Protein AF-A0A5K1AER4-F1 (afdb_monomer)

InterPro domains:
  IPR000245 V-ATPase proteolipid subunit [PR00122] (3-27)
  IPR000245 V-ATPase proteolipid subunit [PR00122] (29-53)
  IPR000245 V-ATPase proteolipid subunit [PR00122] (80-94)
  IPR002379 V-ATPase proteolipid subunit C-like domain [PF00137] (1-49)
  IPR011555 V-ATPase proteolipid subunit C, eukaryotic [TIGR01100] (1-94)
  IPR035921 F/V-ATP synthase subunit C superfamily [G3DSA:1.20.120.610] (1-94)
  IPR035921 F/V-ATP synthase subunit C superfamily [SSF81333] (60-93)

Structure (mmCIF, N/CA/C/O backbone):
data_AF-A0A5K1AER4-F1
#
_entry.id   AF-A0A5K1AER4-F1
#
loop_
_atom_site.group_PDB
_atom_site.id
_atom_site.type_symbol
_atom_site.label_atom_id
_atom_site.label_alt_id
_atom_site.label_comp_id
_atom_site.label_asym_id
_atom_site.label_entity_id
_atom_site.label_seq_id
_atom_site.pdbx_PDB_ins_code
_atom_site.Cartn_x
_atom_site.Cartn_y
_atom_site.Cartn_z
_atom_site.occupancy
_atom_site.B_iso_or_equiv
_atom_site.auth_seq_id
_atom_site.auth_comp_id
_atom_site.auth_asym_id
_atom_site.auth_atom_id
_atom_site.pdbx_PDB_model_num
ATOM 1 N N . MET A 1 1 ? -1.634 7.216 -1.223 1.00 87.44 1 MET A N 1
ATOM 2 C CA . MET A 1 1 ? -3.013 7.577 -0.817 1.00 87.44 1 MET A CA 1
ATOM 3 C C . MET A 1 1 ? -3.848 6.372 -0.402 1.00 87.44 1 MET A C 1
ATOM 5 O O . MET A 1 1 ? -4.319 6.395 0.723 1.00 87.44 1 MET A O 1
ATOM 9 N N . GLY A 1 2 ? -3.986 5.321 -1.227 1.00 90.25 2 GLY A N 1
ATOM 10 C CA . GLY A 1 2 ? -4.774 4.124 -0.869 1.00 90.25 2 GLY A CA 1
ATOM 11 C C . GLY A 1 2 ? -4.424 3.523 0.497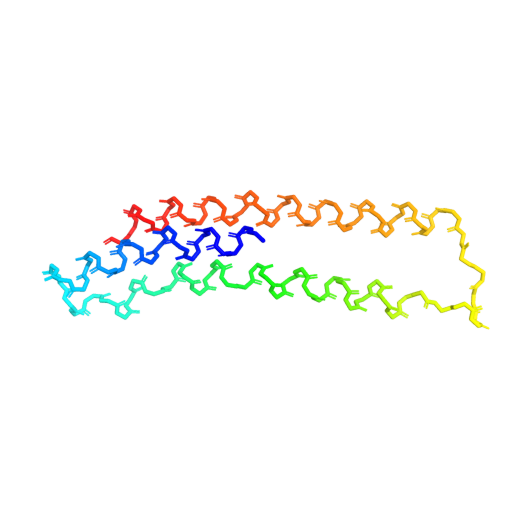 1.00 90.25 2 GLY A C 1
ATOM 12 O O . GLY A 1 2 ? -5.308 3.345 1.325 1.00 90.25 2 GLY A O 1
ATOM 13 N N . ALA A 1 3 ? -3.131 3.317 0.769 1.00 92.81 3 ALA A N 1
ATOM 14 C CA . ALA A 1 3 ? -2.649 2.828 2.065 1.00 92.81 3 ALA A CA 1
ATOM 15 C C . ALA A 1 3 ? -3.061 3.730 3.244 1.00 92.81 3 ALA A C 1
ATOM 17 O O . ALA A 1 3 ? -3.592 3.251 4.236 1.00 92.81 3 ALA A O 1
ATOM 18 N N . ALA A 1 4 ? -2.877 5.048 3.115 1.00 93.69 4 ALA A N 1
ATOM 19 C CA . ALA A 1 4 ? -3.225 6.002 4.168 1.00 93.69 4 ALA A CA 1
ATOM 20 C C . ALA A 1 4 ? -4.734 6.019 4.453 1.00 93.69 4 ALA A C 1
ATOM 22 O O . ALA A 1 4 ? -5.134 6.024 5.612 1.00 93.69 4 ALA A O 1
ATOM 23 N N . TYR A 1 5 ? -5.568 5.979 3.408 1.00 92.94 5 TYR A N 1
ATOM 24 C CA . TYR A 1 5 ? -7.021 5.920 3.567 1.00 92.94 5 TYR A CA 1
ATOM 25 C C . TYR A 1 5 ? -7.473 4.597 4.200 1.00 92.94 5 TYR A C 1
ATOM 27 O O . TYR A 1 5 ? -8.256 4.609 5.148 1.00 92.94 5 TYR A O 1
ATOM 35 N N . GLY A 1 6 ? -6.945 3.466 3.719 1.00 92.06 6 GLY A N 1
ATOM 36 C CA . GLY A 1 6 ? -7.258 2.141 4.255 1.00 92.06 6 GLY A CA 1
ATOM 37 C C . GLY A 1 6 ? -6.897 2.008 5.735 1.00 92.06 6 GLY A C 1
ATOM 38 O O . GLY A 1 6 ? -7.709 1.534 6.531 1.00 92.06 6 GLY A O 1
ATOM 39 N N . THR A 1 7 ? -5.722 2.515 6.116 1.00 93.06 7 THR A N 1
ATOM 40 C CA . THR A 1 7 ? -5.274 2.583 7.511 1.00 93.06 7 THR A CA 1
ATOM 41 C C . THR A 1 7 ? -6.135 3.526 8.345 1.00 93.06 7 THR A C 1
ATOM 43 O O . THR A 1 7 ? -6.522 3.158 9.449 1.00 93.06 7 THR A O 1
ATOM 46 N N . ALA A 1 8 ? -6.477 4.712 7.831 1.00 93.25 8 ALA A N 1
ATOM 47 C CA . ALA A 1 8 ? -7.302 5.671 8.561 1.00 93.25 8 ALA A CA 1
ATOM 48 C C . ALA A 1 8 ? -8.700 5.110 8.858 1.00 93.25 8 ALA A C 1
ATOM 50 O O . ALA A 1 8 ? -9.145 5.176 10.000 1.00 93.25 8 ALA A O 1
ATOM 51 N N . LYS A 1 9 ? -9.374 4.511 7.865 1.00 91.94 9 LYS A N 1
ATOM 52 C CA . LYS A 1 9 ? -10.713 3.930 8.057 1.00 91.94 9 LYS A CA 1
ATOM 53 C C . LYS A 1 9 ? -10.690 2.697 8.957 1.00 91.94 9 LYS A C 1
ATOM 55 O O . LYS A 1 9 ? -11.459 2.649 9.906 1.00 91.94 9 LYS A O 1
ATOM 60 N N . SER A 1 10 ? -9.756 1.769 8.743 1.00 89.50 10 SER A N 1
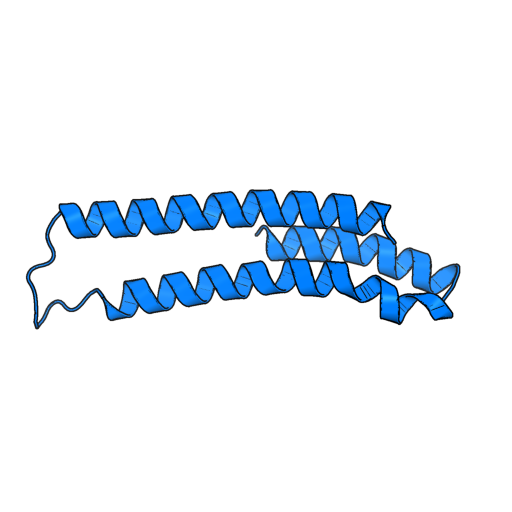ATOM 61 C CA . SER A 1 10 ? -9.617 0.591 9.617 1.00 89.50 10 SER A CA 1
ATOM 62 C C . SER A 1 10 ? -9.234 0.976 11.053 1.00 89.50 10 SER A C 1
ATOM 64 O O . SER A 1 10 ? -9.654 0.330 12.007 1.00 89.50 10 SER A O 1
ATOM 66 N N . GLY A 1 11 ? -8.455 2.049 11.227 1.00 91.12 11 GLY A N 1
ATOM 67 C CA . GLY A 1 11 ? -8.035 2.544 12.538 1.00 91.12 11 GLY A CA 1
ATOM 68 C C . GLY A 1 11 ? -9.186 3.072 13.399 1.00 91.12 11 GLY A C 1
ATOM 69 O O . GLY A 1 11 ? -9.125 2.942 14.620 1.00 91.12 11 GLY A O 1
ATOM 70 N N . VAL A 1 12 ? -10.249 3.609 12.786 1.00 91.56 12 VAL A N 1
ATOM 71 C CA . VAL A 1 12 ? -11.457 4.036 13.513 1.00 91.56 12 VAL A CA 1
ATOM 72 C C . VAL A 1 12 ? -12.168 2.829 14.132 1.00 91.56 12 VAL A C 1
ATOM 74 O O . VAL A 1 12 ? -12.462 2.855 15.329 1.00 91.56 12 VAL A O 1
ATOM 77 N N . GLY A 1 13 ? -12.362 1.749 13.366 1.00 87.88 13 GLY A N 1
ATOM 78 C CA . GLY A 1 13 ? -12.942 0.501 13.875 1.00 87.88 13 GLY A CA 1
ATOM 79 C C . GLY A 1 13 ? -12.102 -0.133 14.990 1.00 87.88 13 GLY A C 1
ATOM 80 O O . GLY A 1 13 ? -12.632 -0.499 16.038 1.00 87.88 13 GLY A O 1
ATOM 81 N N . VAL A 1 14 ? -10.769 -0.154 14.841 1.00 90.50 14 VAL A N 1
ATOM 82 C CA . VAL A 1 14 ? -9.854 -0.646 15.893 1.00 90.50 14 VAL A CA 1
ATOM 83 C C . VAL A 1 14 ? -9.963 0.186 17.176 1.00 90.50 14 VAL A C 1
ATOM 85 O O . VAL A 1 14 ? -9.999 -0.380 18.269 1.00 90.50 14 VAL A O 1
ATOM 88 N N . ALA A 1 15 ? -10.044 1.516 17.071 1.00 89.50 15 ALA A N 1
ATOM 89 C CA . ALA A 1 15 ? -10.191 2.391 18.233 1.00 89.50 15 ALA A CA 1
ATOM 90 C C . ALA A 1 15 ? -11.540 2.187 18.946 1.00 89.50 15 ALA A C 1
ATOM 92 O O . ALA A 1 15 ? -11.579 2.154 20.176 1.00 89.50 15 ALA A O 1
ATOM 93 N N . SER A 1 16 ? -12.628 1.989 18.193 1.00 88.38 16 SER A N 1
ATOM 94 C CA . SER A 1 16 ? -13.946 1.667 18.758 1.00 88.38 16 SER A CA 1
ATOM 95 C C . SER A 1 16 ? -13.937 0.312 19.480 1.00 88.38 16 SER A C 1
ATOM 97 O O . SER A 1 16 ? -14.393 0.200 20.623 1.00 88.38 16 SER A O 1
ATOM 99 N N . MET A 1 17 ? -13.312 -0.697 18.869 1.00 86.81 17 MET A N 1
ATOM 100 C CA . MET A 1 17 ? -13.130 -2.019 19.471 1.00 86.81 17 MET A CA 1
ATOM 101 C C . MET A 1 17 ? -12.256 -1.994 20.725 1.00 86.81 17 MET A C 1
ATOM 103 O O . MET A 1 17 ? -12.519 -2.748 21.660 1.00 86.81 17 MET A O 1
ATOM 107 N N . GLY A 1 18 ? -11.277 -1.090 20.795 1.00 89.31 18 GLY A N 1
ATOM 108 C CA . GLY A 1 18 ? -10.451 -0.889 21.985 1.00 89.31 18 GLY A CA 1
ATOM 109 C C . GLY A 1 18 ? -11.231 -0.459 23.227 1.00 89.31 18 GLY A C 1
ATOM 110 O O . GLY A 1 18 ? -10.815 -0.786 24.336 1.00 89.31 18 GLY A O 1
ATOM 111 N N . VAL A 1 19 ? -12.374 0.213 23.054 1.00 91.69 19 VAL A N 1
ATOM 112 C CA . VAL A 1 19 ? -13.253 0.606 24.167 1.00 91.69 19 VAL A CA 1
ATOM 113 C C . VAL A 1 19 ? -14.257 -0.500 24.500 1.00 91.69 19 VAL A C 1
ATOM 115 O O . VAL A 1 19 ? -14.510 -0.763 25.672 1.00 91.69 19 VAL A O 1
ATOM 118 N N . MET A 1 20 ? -14.820 -1.164 23.485 1.00 89.19 20 MET A N 1
ATOM 119 C CA . MET A 1 20 ? -15.885 -2.158 23.675 1.00 89.19 20 MET A CA 1
ATOM 120 C C . MET A 1 20 ? -15.354 -3.528 24.117 1.00 89.19 20 MET A C 1
ATOM 122 O O . MET A 1 20 ? -15.912 -4.142 25.024 1.00 89.19 20 MET A O 1
ATOM 126 N N . ARG A 1 21 ? -14.299 -4.031 23.462 1.00 88.56 21 ARG A N 1
ATOM 127 C CA . ARG A 1 21 ? -13.685 -5.345 23.721 1.00 88.56 21 ARG A CA 1
ATOM 128 C C . ARG A 1 21 ? -12.164 -5.303 23.490 1.00 88.56 21 ARG A C 1
ATOM 130 O O . ARG A 1 21 ? -11.688 -5.770 22.451 1.00 88.56 21 ARG A O 1
ATOM 137 N N . PRO A 1 22 ? -11.382 -4.808 24.471 1.00 87.19 22 PRO A N 1
ATOM 138 C CA . PRO A 1 22 ? -9.939 -4.587 24.324 1.00 87.19 22 PRO A CA 1
ATOM 139 C C . PRO A 1 22 ? -9.134 -5.866 24.041 1.00 87.19 22 PRO A C 1
ATOM 141 O O . PRO A 1 22 ? -8.083 -5.811 23.409 1.00 87.19 22 PRO A O 1
ATOM 144 N N . GLU A 1 23 ? -9.643 -7.031 24.442 1.00 90.31 23 GLU A N 1
ATOM 145 C CA . GLU A 1 23 ? -9.022 -8.342 24.202 1.00 90.31 23 GLU A CA 1
ATOM 146 C C . GLU A 1 23 ? -8.871 -8.674 22.706 1.00 90.31 23 GLU A C 1
ATOM 148 O O . GLU A 1 23 ? -7.970 -9.417 22.315 1.00 90.31 23 GLU A O 1
ATOM 153 N N . LEU A 1 24 ? -9.735 -8.113 21.848 1.00 86.88 24 LEU A N 1
ATOM 154 C CA . LEU A 1 24 ? -9.768 -8.411 20.413 1.00 86.88 24 LEU A CA 1
ATOM 155 C C . LEU A 1 24 ? -8.904 -7.457 19.567 1.00 86.88 24 LEU A C 1
ATOM 157 O O . LEU A 1 24 ? -8.647 -7.751 18.399 1.00 86.88 24 LEU A O 1
ATOM 161 N N . VAL A 1 25 ? -8.377 -6.375 20.155 1.00 87.75 25 VAL A N 1
ATOM 162 C CA . VAL A 1 25 ? -7.631 -5.311 19.449 1.00 87.75 25 VAL A CA 1
ATOM 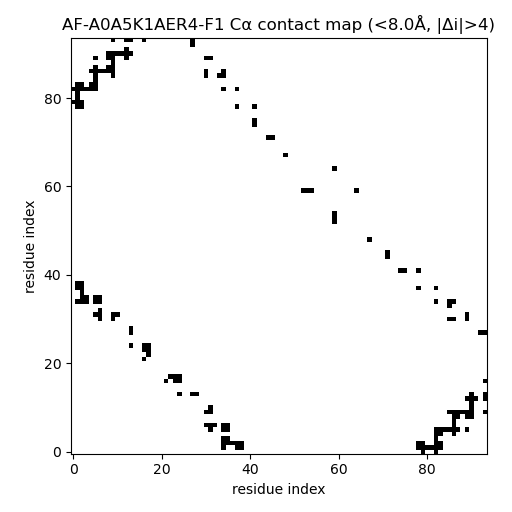163 C C . VAL A 1 25 ? -6.437 -5.848 18.660 1.00 87.75 25 VAL A C 1
ATOM 165 O O . VAL A 1 25 ? -6.223 -5.453 17.516 1.00 87.75 25 VAL A O 1
ATOM 168 N N . MET A 1 26 ? -5.675 -6.790 19.222 1.00 88.00 26 MET A N 1
ATOM 169 C CA . MET A 1 26 ? -4.501 -7.344 18.534 1.00 88.00 26 MET A CA 1
ATOM 170 C C . MET A 1 26 ? -4.870 -8.134 17.274 1.00 88.00 26 MET A C 1
ATOM 172 O O . MET A 1 26 ? -4.138 -8.098 16.287 1.00 88.00 26 MET A O 1
ATOM 176 N N . LYS A 1 27 ? -6.025 -8.811 17.265 1.00 86.56 27 LYS A N 1
ATOM 177 C CA . LYS A 1 27 ? -6.516 -9.532 16.080 1.00 86.56 27 LYS A CA 1
ATOM 178 C C . LYS A 1 27 ? -7.051 -8.564 15.020 1.00 86.56 27 LYS A C 1
ATOM 180 O O . LYS A 1 27 ? -6.901 -8.794 13.823 1.00 86.56 27 LYS A O 1
ATOM 185 N N . SER A 1 28 ? -7.614 -7.456 15.479 1.00 86.56 28 SER A N 1
ATOM 186 C CA . SER A 1 28 ? -8.198 -6.380 14.687 1.00 86.56 28 SER A CA 1
ATOM 187 C C . SER A 1 28 ? -7.189 -5.491 13.944 1.00 86.56 28 SER A C 1
ATOM 189 O O . SER A 1 28 ? -7.586 -4.720 13.077 1.00 86.56 28 SER A O 1
ATOM 191 N N . ILE A 1 29 ? -5.884 -5.603 14.220 1.00 90.81 29 ILE A N 1
ATOM 192 C CA . ILE A 1 29 ? -4.825 -4.824 13.544 1.00 90.81 29 ILE A CA 1
ATOM 193 C C . ILE A 1 29 ? -4.499 -5.345 12.129 1.00 90.81 29 ILE A C 1
ATOM 195 O O . ILE A 1 29 ? -3.930 -4.617 11.314 1.00 90.81 29 ILE A O 1
ATOM 199 N N . VAL A 1 30 ? -4.881 -6.580 11.786 1.00 92.31 30 VAL A N 1
ATOM 200 C CA . VAL A 1 30 ? -4.534 -7.211 10.495 1.00 92.31 30 VAL A CA 1
ATOM 201 C C . VAL A 1 30 ? -4.931 -6.366 9.263 1.00 92.31 30 VAL A C 1
ATOM 203 O O . VAL A 1 30 ? -4.079 -6.187 8.388 1.00 92.31 30 VAL A O 1
ATOM 206 N N . PRO A 1 31 ? -6.141 -5.772 9.174 1.00 89.38 31 PRO A N 1
ATOM 207 C CA . PRO A 1 31 ? -6.520 -4.915 8.045 1.00 89.38 31 PRO A CA 1
ATOM 208 C C . PRO A 1 31 ? -5.658 -3.651 7.920 1.00 89.38 31 PRO A C 1
ATOM 210 O O . PRO A 1 31 ? -5.359 -3.218 6.807 1.00 89.38 31 PRO A O 1
ATOM 213 N N . VAL A 1 32 ? -5.197 -3.092 9.046 1.00 92.06 32 VAL A N 1
ATOM 214 C CA . VAL A 1 32 ? -4.311 -1.916 9.069 1.00 92.06 32 VAL A CA 1
ATOM 215 C C . VAL A 1 32 ? -2.959 -2.250 8.441 1.00 92.06 32 VAL A C 1
ATOM 217 O O . VAL A 1 32 ? -2.446 -1.496 7.613 1.00 92.06 32 VAL A O 1
ATOM 220 N N . VAL A 1 33 ? -2.395 -3.409 8.789 1.00 93.56 33 VAL A N 1
ATOM 221 C CA . VAL A 1 33 ? -1.131 -3.875 8.204 1.00 93.56 33 VAL A CA 1
ATOM 222 C C . VAL A 1 33 ? -1.312 -4.172 6.716 1.00 93.56 33 VAL A C 1
ATOM 224 O O . VAL A 1 33 ? -0.481 -3.755 5.910 1.00 93.56 33 VAL A O 1
ATOM 227 N N . MET A 1 34 ? -2.424 -4.805 6.331 1.00 91.19 34 MET A N 1
ATOM 228 C CA . MET A 1 34 ? -2.723 -5.118 4.930 1.00 91.19 34 MET A CA 1
ATOM 229 C C . MET A 1 34 ? -2.864 -3.854 4.063 1.00 91.19 34 MET A C 1
ATOM 231 O O . MET A 1 34 ? -2.375 -3.825 2.933 1.00 91.19 34 MET A O 1
ATOM 235 N N . ALA A 1 35 ? -3.450 -2.778 4.603 1.00 90.62 35 ALA A N 1
ATOM 236 C CA . ALA A 1 35 ? -3.469 -1.471 3.945 1.00 90.62 35 ALA A CA 1
ATOM 237 C C . ALA A 1 35 ? -2.058 -0.862 3.819 1.00 90.62 35 ALA A C 1
ATOM 239 O O . ALA A 1 35 ? -1.742 -0.247 2.799 1.00 90.62 35 ALA A O 1
ATOM 240 N N . GLY A 1 36 ? -1.188 -1.067 4.813 1.00 91.62 36 GLY A N 1
ATOM 241 C CA . GLY A 1 36 ? 0.191 -0.570 4.820 1.00 91.62 36 GLY A CA 1
ATOM 242 C C . GLY A 1 36 ? 1.079 -1.146 3.708 1.00 91.62 36 GLY A C 1
ATOM 243 O O . GLY A 1 36 ? 1.844 -0.402 3.089 1.00 91.62 36 GLY A O 1
ATOM 244 N N . VAL A 1 37 ? 0.943 -2.439 3.389 1.00 94.25 37 VAL A N 1
ATOM 245 C CA . VAL A 1 37 ? 1.780 -3.112 2.369 1.00 94.25 37 VAL A CA 1
ATOM 246 C C . VAL A 1 37 ? 1.609 -2.496 0.971 1.00 94.25 37 VAL A C 1
ATOM 248 O O . VAL A 1 37 ? 2.569 -2.432 0.202 1.00 94.25 37 VAL A O 1
ATOM 251 N N . LEU A 1 38 ? 0.435 -1.935 0.656 1.00 91.62 38 LEU A N 1
ATOM 252 C CA . LEU A 1 38 ? 0.188 -1.231 -0.612 1.00 91.62 38 LEU A CA 1
ATOM 253 C C . LEU A 1 38 ? 1.156 -0.061 -0.851 1.00 91.62 38 LEU A C 1
ATOM 255 O O . LEU A 1 38 ? 1.526 0.213 -1.993 1.00 91.62 38 LEU A O 1
ATOM 259 N N . GLY A 1 39 ? 1.589 0.624 0.213 1.00 91.06 39 GLY A N 1
ATOM 260 C CA . GLY A 1 39 ? 2.593 1.685 0.111 1.00 91.06 39 GLY A CA 1
ATOM 261 C C . GLY A 1 39 ? 3.967 1.150 -0.297 1.00 91.06 39 GLY A C 1
ATOM 262 O O . GLY A 1 39 ? 4.663 1.774 -1.098 1.00 91.06 39 GLY A O 1
ATOM 263 N N . ILE A 1 40 ? 4.324 -0.037 0.197 1.00 94.69 40 ILE A N 1
ATOM 264 C CA . ILE A 1 40 ? 5.596 -0.701 -0.104 1.00 94.69 40 ILE A CA 1
ATOM 265 C C . ILE A 1 40 ? 5.624 -1.149 -1.569 1.00 94.69 40 ILE A C 1
ATOM 267 O O . ILE A 1 40 ? 6.628 -0.940 -2.246 1.00 94.69 40 ILE A O 1
ATOM 271 N N . TYR A 1 41 ? 4.517 -1.680 -2.098 1.00 92.62 41 TYR A N 1
ATOM 272 C CA . TYR A 1 41 ? 4.433 -2.048 -3.517 1.00 92.62 41 TYR A CA 1
ATOM 273 C C . TYR A 1 41 ? 4.676 -0.855 -4.449 1.00 92.62 41 TYR A C 1
ATOM 275 O O . TYR A 1 41 ? 5.438 -0.975 -5.407 1.00 92.62 41 TYR A O 1
ATOM 283 N N . GLY A 1 42 ? 4.101 0.313 -4.140 1.00 90.81 42 GLY A N 1
ATOM 284 C CA . GLY A 1 42 ? 4.352 1.536 -4.907 1.00 90.81 42 GLY A CA 1
ATOM 285 C C . GLY A 1 42 ? 5.817 1.985 -4.857 1.00 90.81 42 GLY A C 1
ATOM 286 O O . GLY A 1 42 ? 6.380 2.360 -5.885 1.00 90.81 42 GLY A O 1
ATOM 287 N N . LEU A 1 43 ? 6.455 1.892 -3.684 1.00 93.38 43 LEU A N 1
ATOM 288 C CA . LEU A 1 43 ? 7.871 2.229 -3.515 1.00 93.38 43 LEU A CA 1
ATOM 289 C C . LEU A 1 43 ? 8.784 1.299 -4.326 1.00 93.38 43 LEU A C 1
ATOM 291 O O . LEU A 1 43 ? 9.686 1.776 -5.010 1.00 93.38 43 LEU A O 1
ATOM 295 N N . ILE A 1 44 ? 8.539 -0.014 -4.284 1.00 94.50 44 ILE A N 1
ATOM 296 C CA . ILE A 1 44 ? 9.336 -1.004 -5.026 1.00 94.50 44 ILE A CA 1
ATOM 297 C C . ILE A 1 44 ? 9.293 -0.706 -6.529 1.00 94.50 44 ILE A C 1
ATOM 299 O O . ILE A 1 44 ? 10.335 -0.678 -7.182 1.00 94.50 44 ILE A O 1
ATOM 303 N N . ILE A 1 45 ? 8.104 -0.428 -7.071 1.00 92.06 45 ILE A N 1
ATOM 304 C CA . ILE A 1 45 ? 7.932 -0.113 -8.496 1.00 92.06 45 ILE A CA 1
ATOM 305 C C . ILE A 1 45 ? 8.686 1.169 -8.866 1.00 92.06 45 ILE A C 1
ATOM 307 O O . ILE A 1 45 ? 9.378 1.199 -9.883 1.00 92.06 45 ILE A O 1
ATOM 311 N N . ALA A 1 46 ? 8.622 2.205 -8.023 1.00 92.25 46 ALA A N 1
ATOM 312 C CA . ALA A 1 46 ? 9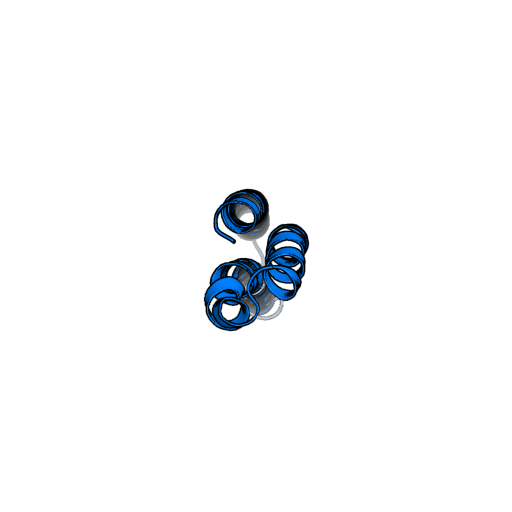.363 3.444 -8.248 1.00 92.25 46 ALA A CA 1
ATOM 313 C C . ALA A 1 46 ? 10.885 3.215 -8.283 1.00 92.25 46 ALA A C 1
ATOM 315 O O . ALA A 1 46 ? 11.567 3.750 -9.159 1.00 92.25 46 ALA A O 1
ATOM 316 N N . VAL A 1 47 ? 11.418 2.383 -7.380 1.00 93.69 47 VAL A N 1
ATOM 317 C CA . VAL A 1 47 ? 12.851 2.047 -7.349 1.00 93.69 47 VAL A CA 1
ATOM 318 C C . VAL A 1 47 ? 13.266 1.260 -8.595 1.00 93.69 47 VAL A C 1
ATOM 320 O O . VAL A 1 47 ? 14.292 1.583 -9.186 1.00 93.69 47 VAL A O 1
ATOM 323 N N . ILE A 1 48 ? 12.469 0.282 -9.039 1.00 91.62 48 ILE A N 1
ATOM 324 C CA . ILE A 1 48 ? 12.759 -0.507 -10.252 1.00 91.62 48 ILE A CA 1
ATOM 325 C C . ILE A 1 48 ? 12.777 0.383 -11.503 1.00 91.62 48 ILE A C 1
ATOM 327 O O . ILE A 1 48 ? 13.681 0.277 -12.329 1.00 91.62 48 ILE A O 1
ATOM 331 N N . ILE A 1 49 ? 11.808 1.291 -11.638 1.00 89.81 49 ILE A N 1
ATOM 332 C CA . ILE A 1 49 ? 11.779 2.232 -12.766 1.00 89.81 49 ILE A CA 1
ATOM 333 C C . ILE A 1 49 ? 12.993 3.169 -12.699 1.00 89.81 49 ILE A C 1
ATOM 335 O O . ILE A 1 49 ? 13.653 3.398 -13.711 1.00 89.81 49 ILE A O 1
ATOM 339 N N . SER A 1 50 ? 13.340 3.664 -11.507 1.00 88.88 50 SER A N 1
ATOM 340 C CA . SER A 1 50 ? 14.486 4.559 -11.322 1.00 88.88 50 SER A CA 1
ATOM 341 C C . SER A 1 50 ? 15.826 3.898 -11.649 1.00 88.88 50 SER A C 1
ATOM 343 O O . SER A 1 50 ? 16.717 4.581 -12.150 1.00 88.88 50 SER A O 1
ATOM 345 N N . THR A 1 51 ? 15.999 2.603 -11.372 1.00 87.12 51 THR A N 1
ATOM 346 C CA . THR A 1 51 ? 17.229 1.874 -11.724 1.00 87.12 51 THR A CA 1
ATOM 347 C C . THR A 1 51 ? 17.276 1.486 -13.203 1.00 87.12 51 THR A C 1
ATOM 349 O O . THR A 1 51 ? 18.365 1.344 -13.759 1.00 87.12 51 THR A O 1
ATOM 352 N N . GLY A 1 52 ? 16.118 1.368 -13.862 1.00 81.69 52 GLY A N 1
ATOM 353 C CA . GLY A 1 52 ? 16.007 1.107 -15.300 1.00 81.69 52 GLY A CA 1
ATOM 354 C C . GLY A 1 52 ? 16.350 2.305 -16.195 1.00 81.69 52 GLY A C 1
ATOM 355 O O . GLY A 1 52 ? 16.717 2.122 -17.357 1.00 81.69 52 GLY A O 1
ATOM 356 N N . ILE A 1 53 ? 16.279 3.534 -15.674 1.00 81.62 53 ILE A N 1
ATOM 357 C CA . ILE A 1 53 ? 16.632 4.751 -16.417 1.00 81.62 53 ILE A CA 1
ATOM 358 C C . ILE A 1 53 ? 18.148 4.972 -16.314 1.00 81.62 53 ILE A C 1
ATOM 360 O O . ILE A 1 53 ? 18.637 5.611 -15.385 1.00 81.62 53 ILE A O 1
ATOM 364 N N . ASN A 1 54 ? 18.910 4.452 -17.282 1.00 76.00 54 ASN A N 1
ATOM 365 C CA . ASN A 1 54 ? 20.358 4.668 -17.349 1.00 76.00 54 ASN A CA 1
ATOM 366 C C . ASN A 1 54 ? 20.775 5.429 -18.623 1.00 76.00 54 ASN A C 1
ATOM 368 O O . ASN A 1 54 ? 20.998 4.807 -19.665 1.00 76.00 54 ASN A O 1
ATOM 372 N N . PRO A 1 55 ? 20.955 6.762 -18.545 1.00 66.94 55 PRO A N 1
ATOM 373 C CA . PRO A 1 55 ? 21.282 7.595 -19.703 1.00 66.94 55 PRO A CA 1
ATOM 374 C C . PRO A 1 55 ? 22.704 7.383 -20.248 1.00 66.94 55 PRO A C 1
ATOM 376 O O . PRO A 1 55 ? 23.020 7.892 -21.318 1.00 66.94 55 PRO A O 1
ATOM 379 N N . LYS A 1 56 ? 23.574 6.649 -19.535 1.00 65.31 56 LYS A N 1
ATOM 380 C CA . LYS A 1 56 ? 24.957 6.378 -19.970 1.00 65.31 56 LYS A CA 1
ATOM 381 C C . LYS A 1 56 ? 25.121 5.058 -20.728 1.00 65.31 56 LYS A C 1
ATOM 383 O O . LYS A 1 56 ? 26.108 4.905 -21.436 1.00 65.31 56 LYS A O 1
ATOM 388 N N . ALA A 1 57 ? 24.193 4.112 -20.565 1.00 63.78 57 ALA A N 1
ATOM 389 C CA . ALA A 1 57 ? 24.325 2.752 -21.098 1.00 63.78 57 ALA A CA 1
ATOM 390 C C . ALA A 1 57 ? 23.325 2.419 -22.220 1.00 63.78 57 ALA A C 1
ATOM 392 O O . ALA A 1 57 ? 23.592 1.527 -23.022 1.00 63.78 57 ALA A O 1
ATOM 393 N N . LYS A 1 58 ? 22.177 3.112 -22.295 1.00 67.69 58 LYS A N 1
ATOM 394 C CA . LYS A 1 58 ? 21.123 2.836 -23.283 1.00 67.69 58 LYS A CA 1
ATOM 395 C C . LYS A 1 58 ? 20.403 4.131 -23.669 1.00 67.69 58 LYS A C 1
ATOM 397 O O . LYS A 1 58 ? 20.019 4.901 -22.793 1.00 67.69 58 LYS A O 1
ATOM 402 N N . SER A 1 59 ? 20.188 4.367 -24.965 1.00 71.25 59 SER A N 1
ATOM 40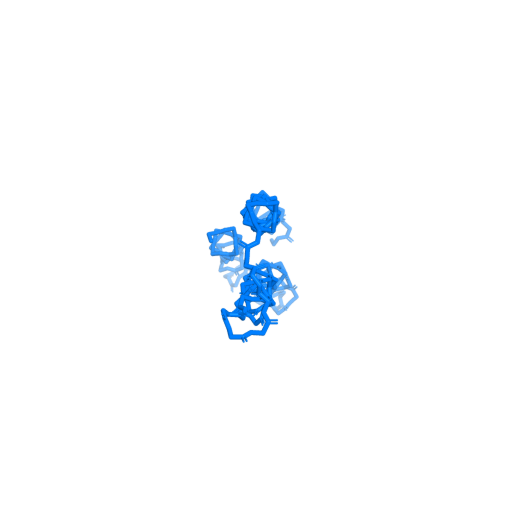3 C CA . SER A 1 59 ? 19.290 5.437 -25.416 1.00 71.25 59 SER A CA 1
ATOM 404 C C . SER A 1 59 ? 17.874 5.133 -24.937 1.00 71.25 59 SER A C 1
ATOM 406 O O . SER A 1 59 ? 17.344 4.057 -25.206 1.00 71.25 59 SER A O 1
ATOM 408 N N . TYR A 1 60 ? 17.277 6.070 -24.206 1.00 77.00 60 TYR A N 1
ATOM 409 C CA . TYR A 1 60 ? 15.921 5.935 -23.692 1.00 77.00 60 TYR A CA 1
ATOM 410 C C . TYR A 1 60 ? 14.925 6.165 -24.833 1.00 77.00 60 TYR A C 1
ATOM 412 O O . TYR A 1 60 ? 14.787 7.285 -25.329 1.00 77.00 60 TYR A O 1
ATOM 420 N N . TYR A 1 61 ? 14.274 5.101 -25.297 1.00 83.06 61 TYR A N 1
ATOM 421 C CA . TYR A 1 61 ? 13.296 5.193 -26.379 1.00 83.06 61 TYR A CA 1
ATOM 422 C C . TYR A 1 61 ? 11.952 5.720 -25.857 1.00 83.06 61 TYR A C 1
ATOM 424 O O . TYR A 1 61 ? 11.576 5.471 -24.711 1.00 83.06 61 TYR A O 1
ATOM 432 N N . LEU A 1 62 ? 11.179 6.399 -26.717 1.00 84.38 62 LEU A N 1
ATOM 433 C CA . LEU A 1 62 ? 9.825 6.870 -26.372 1.00 84.38 62 LEU A CA 1
ATOM 434 C C . LEU A 1 62 ? 8.915 5.729 -25.886 1.00 84.38 62 LEU A C 1
ATOM 436 O O . LEU A 1 62 ? 8.082 5.942 -25.009 1.00 84.38 62 LEU A O 1
ATOM 440 N N . PHE A 1 63 ? 9.096 4.520 -26.425 1.00 86.06 63 PHE A N 1
ATOM 441 C CA . PHE A 1 63 ? 8.355 3.332 -26.002 1.00 86.06 63 PHE A CA 1
ATOM 442 C C . PHE A 1 63 ? 8.605 2.981 -24.528 1.00 86.06 63 PHE A C 1
ATOM 444 O O . PHE A 1 63 ? 7.642 2.788 -23.790 1.00 86.06 63 PHE A O 1
ATOM 451 N N . ASP A 1 64 ? 9.864 2.986 -24.075 1.00 85.38 64 ASP A N 1
ATOM 452 C CA . ASP A 1 64 ? 10.210 2.729 -22.668 1.00 85.38 64 ASP A CA 1
ATOM 453 C C . ASP A 1 64 ? 9.639 3.824 -21.751 1.00 85.38 64 ASP A C 1
ATOM 455 O O . ASP A 1 64 ? 9.141 3.543 -20.661 1.00 85.38 64 ASP A O 1
ATOM 459 N N . GLY A 1 65 ? 9.614 5.076 -22.225 1.00 87.44 65 GLY A N 1
ATOM 460 C CA . GLY A 1 65 ? 8.966 6.190 -21.529 1.00 87.44 65 GLY A CA 1
ATOM 461 C C . GLY A 1 65 ? 7.470 5.970 -21.291 1.00 87.44 65 GLY A C 1
ATOM 462 O O . GLY A 1 65 ? 6.998 6.099 -20.158 1.00 87.44 65 GLY A O 1
ATOM 463 N N . TYR A 1 66 ? 6.722 5.596 -22.333 1.00 90.00 66 TYR A N 1
ATOM 464 C CA . TYR A 1 66 ? 5.295 5.289 -22.201 1.00 90.00 66 TYR A CA 1
ATOM 465 C C . TYR A 1 66 ? 5.039 4.005 -21.403 1.00 90.00 66 TYR A C 1
ATOM 467 O O . TYR A 1 66 ? 4.062 3.938 -20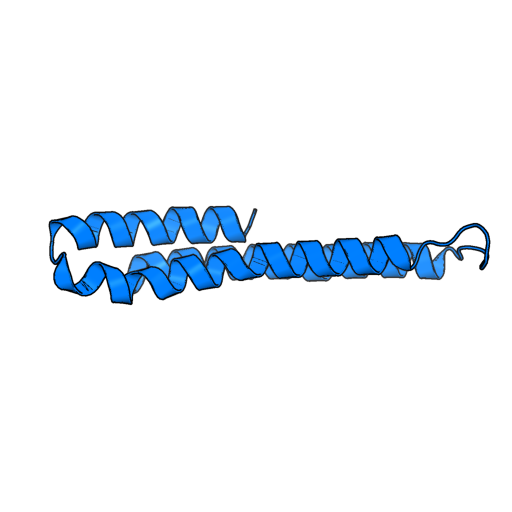.651 1.00 90.00 66 TYR A O 1
ATOM 475 N N . ALA A 1 67 ? 5.922 3.008 -21.502 1.00 89.62 67 ALA A N 1
ATOM 476 C CA . ALA A 1 67 ? 5.844 1.782 -20.712 1.00 89.62 67 ALA A CA 1
ATOM 477 C C . ALA A 1 67 ? 6.012 2.062 -19.207 1.00 89.62 67 ALA A C 1
ATOM 479 O O . ALA A 1 67 ? 5.222 1.574 -18.401 1.00 89.62 67 ALA A O 1
ATOM 480 N N . HIS A 1 68 ? 6.974 2.902 -18.814 1.00 91.12 68 HIS A N 1
ATOM 481 C CA . HIS A 1 68 ? 7.171 3.287 -17.411 1.00 91.12 68 HIS A CA 1
ATOM 482 C C . HIS A 1 68 ? 6.034 4.164 -16.863 1.00 91.12 68 HIS A C 1
ATOM 484 O O . HIS A 1 68 ? 5.629 4.007 -15.711 1.00 91.12 68 HIS A O 1
ATOM 490 N N . LEU A 1 69 ? 5.482 5.066 -17.681 1.00 91.25 69 LEU A N 1
ATOM 491 C CA . LEU A 1 69 ? 4.337 5.886 -17.276 1.00 91.25 69 LEU A CA 1
ATOM 492 C C . LEU A 1 69 ? 3.074 5.034 -17.074 1.00 91.25 69 LEU A C 1
ATOM 494 O O . LEU A 1 69 ? 2.373 5.181 -16.071 1.00 91.25 69 LEU A O 1
ATOM 498 N N . SER A 1 70 ? 2.787 4.139 -18.023 1.00 92.44 70 SER A N 1
ATOM 499 C CA . SER A 1 70 ? 1.606 3.272 -17.970 1.00 92.44 70 SER A CA 1
ATOM 500 C C . SER A 1 70 ? 1.689 2.249 -16.838 1.00 92.44 70 SER A C 1
ATOM 502 O O . SER A 1 70 ? 0.689 2.045 -16.148 1.00 92.44 70 SER A O 1
ATOM 504 N N . SER A 1 71 ? 2.866 1.672 -16.574 1.00 92.06 71 SER A N 1
ATOM 505 C CA . SER A 1 71 ? 3.058 0.751 -15.448 1.00 92.06 71 SER A CA 1
ATOM 506 C C . SER A 1 71 ? 2.866 1.447 -14.097 1.00 92.06 71 SER A C 1
ATOM 508 O O . SER A 1 71 ? 2.155 0.929 -13.233 1.00 92.06 71 SER A O 1
ATOM 510 N N . GLY A 1 72 ? 3.404 2.662 -13.935 1.00 92.56 72 GLY A N 1
ATOM 511 C CA . GLY A 1 72 ? 3.207 3.470 -12.732 1.00 92.56 72 GLY A CA 1
ATOM 512 C C . GLY A 1 72 ? 1.737 3.830 -12.490 1.00 92.56 72 GLY A C 1
ATOM 513 O O . GLY A 1 72 ? 1.242 3.685 -11.370 1.00 92.56 72 GLY A O 1
ATOM 514 N N . LEU A 1 73 ? 1.014 4.244 -13.537 1.00 94.38 73 LEU A N 1
ATOM 515 C CA . LEU A 1 73 ? -0.411 4.577 -13.437 1.00 94.38 73 LEU A CA 1
ATOM 516 C C . LEU A 1 73 ? -1.283 3.353 -13.141 1.00 94.38 73 LEU A C 1
ATOM 518 O O . LEU A 1 73 ? -2.138 3.423 -12.257 1.00 94.38 73 LEU A O 1
ATOM 522 N N . ALA A 1 74 ? -1.056 2.232 -13.830 1.00 93.94 74 ALA A N 1
ATOM 523 C CA . ALA A 1 74 ? -1.824 1.006 -13.627 1.00 93.94 74 ALA A CA 1
ATOM 524 C C . ALA A 1 74 ? -1.692 0.495 -12.183 1.00 93.94 74 ALA A C 1
ATOM 526 O O . ALA A 1 74 ? -2.696 0.265 -11.505 1.00 93.94 74 ALA A O 1
ATOM 527 N N . CYS A 1 75 ? -0.461 0.390 -11.675 1.00 91.62 75 CYS A N 1
ATOM 528 C CA . CYS A 1 75 ? -0.216 -0.058 -10.306 1.00 91.62 75 CYS A CA 1
ATOM 529 C C . CYS A 1 75 ? -0.677 0.969 -9.259 1.00 91.62 75 CYS A C 1
ATOM 531 O O . CYS A 1 75 ? -1.215 0.584 -8.220 1.00 91.62 75 CYS A O 1
ATOM 533 N N . GLY A 1 76 ? -0.514 2.268 -9.526 1.00 93.25 76 GLY A N 1
ATOM 534 C CA . GLY A 1 76 ? -0.935 3.337 -8.619 1.00 93.25 76 GLY A CA 1
ATOM 535 C C . GLY A 1 76 ? -2.452 3.398 -8.423 1.00 93.25 76 GLY A C 1
ATOM 536 O O . GLY A 1 76 ? -2.924 3.480 -7.286 1.00 93.25 76 GLY A O 1
ATOM 537 N N . LEU A 1 77 ? -3.223 3.306 -9.512 1.00 94.62 77 LEU A N 1
ATOM 538 C CA . LEU A 1 77 ? -4.689 3.309 -9.459 1.00 94.62 77 LEU A CA 1
ATOM 539 C C . LEU A 1 77 ? -5.241 2.020 -8.840 1.00 94.62 77 LEU A C 1
ATOM 541 O O . LEU A 1 77 ? -6.145 2.092 -8.007 1.00 94.62 77 LEU A O 1
ATOM 545 N N . ALA A 1 78 ? -4.656 0.862 -9.167 1.00 94.00 78 ALA A N 1
ATOM 546 C CA . ALA A 1 78 ? -5.005 -0.407 -8.526 1.00 94.00 78 ALA A CA 1
ATOM 547 C C . ALA A 1 78 ? -4.722 -0.382 -7.013 1.00 94.00 78 ALA A C 1
ATOM 549 O O . ALA A 1 78 ? -5.535 -0.841 -6.213 1.00 94.00 78 ALA A O 1
ATOM 550 N N . GLY A 1 79 ? -3.597 0.207 -6.596 1.00 93.00 79 GLY A N 1
ATOM 551 C CA . GLY A 1 79 ? -3.266 0.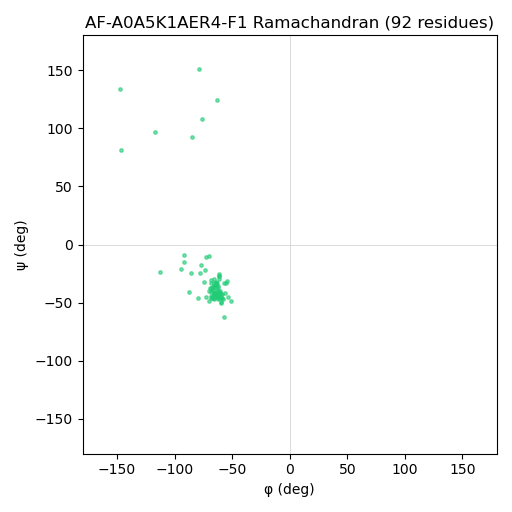349 -5.179 1.00 93.00 79 GLY A CA 1
ATOM 552 C C . GLY A 1 79 ? -4.190 1.319 -4.432 1.00 93.00 79 GLY A C 1
ATOM 553 O O . GLY A 1 79 ? -4.452 1.144 -3.240 1.00 93.00 79 GLY A O 1
ATOM 554 N N . LEU A 1 80 ? -4.714 2.334 -5.126 1.00 93.25 80 LEU A N 1
ATOM 555 C CA . LEU A 1 80 ? -5.692 3.266 -4.571 1.00 93.25 80 LEU A CA 1
ATOM 556 C C . LEU A 1 80 ? -7.054 2.599 -4.349 1.00 93.25 80 LEU A C 1
ATOM 558 O O . LEU A 1 80 ? -7.600 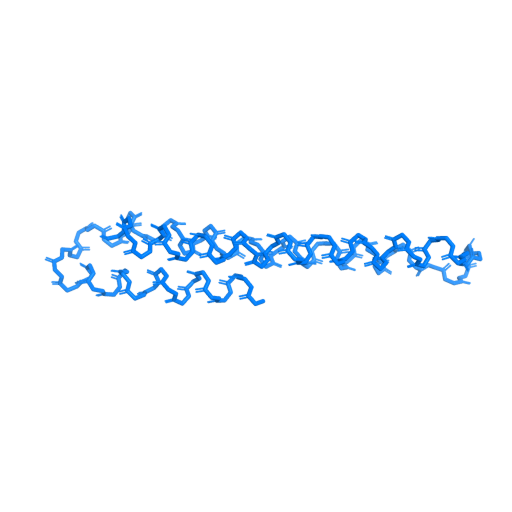2.713 -3.250 1.00 93.25 80 LEU A O 1
ATOM 562 N N . SER A 1 81 ? -7.571 1.875 -5.346 1.00 94.12 81 SER A N 1
ATOM 563 C CA . SER A 1 81 ? -8.848 1.161 -5.226 1.00 94.12 81 SER A CA 1
ATOM 564 C C . SER A 1 81 ? -8.778 0.033 -4.194 1.00 94.12 81 SER A C 1
ATOM 566 O O . SER A 1 81 ? -9.672 -0.080 -3.354 1.00 94.12 81 SER A O 1
ATOM 568 N N . ALA A 1 82 ? -7.681 -0.733 -4.175 1.00 93.69 82 ALA A N 1
ATOM 569 C CA . ALA A 1 82 ? -7.446 -1.768 -3.171 1.00 93.69 82 ALA A CA 1
ATOM 570 C C . ALA A 1 82 ? -7.414 -1.187 -1.749 1.00 93.69 82 ALA A C 1
ATOM 572 O O . ALA A 1 82 ? -8.079 -1.706 -0.857 1.00 93.69 82 ALA A O 1
ATOM 573 N N . GLY A 1 83 ? -6.704 -0.073 -1.537 1.00 93.38 83 GLY A N 1
ATOM 574 C CA . GLY A 1 83 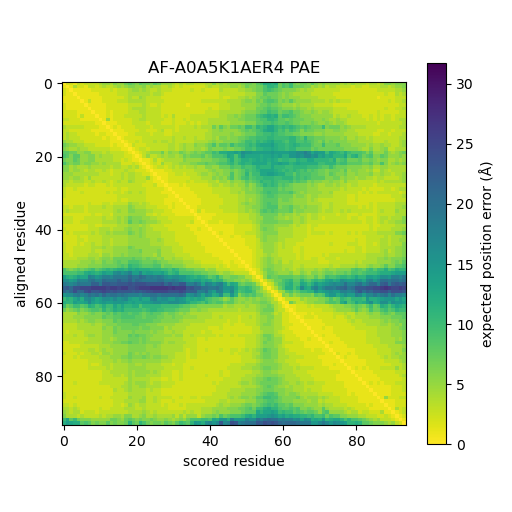? -6.646 0.583 -0.228 1.00 93.38 83 GLY A CA 1
ATOM 575 C C . GLY A 1 83 ? -8.006 1.091 0.260 1.00 93.38 83 GLY A C 1
ATOM 576 O O . GLY A 1 83 ? -8.307 0.999 1.450 1.00 93.38 83 GLY A O 1
ATOM 577 N N . MET A 1 84 ? -8.857 1.565 -0.654 1.00 93.88 84 MET A N 1
ATOM 578 C CA . MET A 1 84 ? -10.219 1.987 -0.323 1.00 93.88 84 MET A CA 1
ATOM 579 C C . MET A 1 84 ? -11.109 0.802 0.069 1.00 93.88 84 MET A C 1
ATOM 581 O O . MET A 1 84 ? -11.799 0.871 1.086 1.00 93.88 84 MET A O 1
ATOM 585 N N . ALA A 1 85 ? -11.043 -0.303 -0.680 1.00 92.81 85 ALA A N 1
ATOM 586 C CA . ALA A 1 85 ? -11.780 -1.523 -0.360 1.00 92.81 85 ALA A CA 1
ATOM 587 C C . ALA A 1 85 ? -11.342 -2.120 0.988 1.00 92.81 85 ALA A C 1
ATOM 589 O O . ALA A 1 85 ? -12.192 -2.439 1.817 1.00 92.81 85 ALA A O 1
ATOM 590 N N . ILE A 1 86 ? -10.029 -2.196 1.246 1.00 93.38 86 ILE A N 1
ATOM 591 C CA . ILE A 1 86 ? -9.487 -2.675 2.528 1.00 93.38 86 ILE A CA 1
ATOM 592 C C . ILE A 1 86 ? -9.953 -1.789 3.680 1.00 93.38 86 ILE A C 1
ATOM 594 O O . ILE A 1 86 ? -10.308 -2.316 4.722 1.00 93.38 86 ILE A O 1
ATOM 598 N N . GLY A 1 87 ? -9.998 -0.466 3.505 1.00 90.19 87 GLY A N 1
ATOM 599 C CA . GLY A 1 87 ? -10.489 0.439 4.545 1.00 90.19 87 GLY A CA 1
ATOM 600 C C . GLY A 1 87 ? -11.952 0.203 4.920 1.00 90.19 87 GLY A C 1
ATOM 601 O O . GLY A 1 87 ? -12.285 0.230 6.099 1.00 90.19 87 GLY A O 1
ATOM 602 N N . ILE A 1 88 ? -12.817 -0.042 3.930 1.00 91.50 88 ILE A N 1
ATOM 603 C CA . ILE A 1 88 ? -14.252 -0.291 4.154 1.00 91.50 88 ILE A CA 1
ATOM 604 C C . ILE A 1 88 ? -14.474 -1.674 4.777 1.00 91.50 88 ILE A C 1
ATOM 606 O O . ILE A 1 88 ? -15.230 -1.802 5.735 1.00 91.50 88 ILE A O 1
ATOM 610 N N . VAL A 1 89 ? -13.799 -2.705 4.259 1.00 91.00 89 VAL A N 1
ATOM 611 C CA . VAL A 1 89 ? -13.872 -4.069 4.812 1.00 91.00 89 VAL A CA 1
ATOM 612 C C . VAL A 1 89 ? -13.241 -4.130 6.199 1.00 91.00 89 VAL A C 1
ATOM 614 O O . VAL A 1 89 ? -13.744 -4.838 7.063 1.00 91.00 89 VAL A O 1
ATOM 617 N N . GLY A 1 90 ? -12.163 -3.376 6.413 1.00 88.56 90 GLY A N 1
ATOM 618 C CA . GLY A 1 90 ? -11.516 -3.195 7.702 1.00 88.56 90 GLY A CA 1
ATOM 619 C C . GLY A 1 90 ? -12.516 -2.658 8.706 1.00 88.56 90 GLY A C 1
ATOM 620 O O . GLY A 1 90 ? -12.850 -3.387 9.619 1.00 88.56 90 GLY A O 1
ATOM 621 N N . ASP A 1 91 ? -13.071 -1.468 8.473 1.00 87.88 91 ASP A N 1
ATOM 622 C CA . ASP A 1 91 ? -14.060 -0.811 9.347 1.00 87.88 91 ASP A CA 1
ATOM 623 C C . ASP A 1 91 ? -15.302 -1.676 9.659 1.00 87.88 91 ASP A C 1
ATOM 625 O O . ASP A 1 91 ? -15.858 -1.568 10.741 1.00 87.88 91 ASP A O 1
ATOM 629 N N . ALA A 1 92 ? -15.730 -2.550 8.739 1.00 85.12 92 ALA A N 1
ATOM 630 C CA . ALA A 1 92 ? -16.850 -3.474 8.963 1.00 85.12 92 ALA A CA 1
ATOM 631 C C . ALA A 1 92 ? -16.458 -4.799 9.649 1.00 85.12 92 ALA A C 1
ATOM 633 O O . ALA A 1 92 ? -17.314 -5.482 10.209 1.00 85.12 92 ALA A O 1
ATOM 634 N N . GLY A 1 93 ? -15.195 -5.212 9.522 1.00 78.50 93 GLY A N 1
ATOM 635 C CA . GLY A 1 93 ? -14.671 -6.464 10.064 1.00 78.50 93 GLY A CA 1
ATOM 636 C C . GLY A 1 93 ? -14.081 -6.339 11.470 1.00 78.50 93 GLY A C 1
ATOM 637 O O . GLY A 1 93 ? -13.849 -7.373 12.104 1.00 78.50 93 GLY A O 1
ATOM 638 N N . VAL A 1 94 ? -13.820 -5.109 11.934 1.00 73.06 94 VAL A N 1
ATOM 639 C CA . VAL A 1 94 ? -13.519 -4.783 13.339 1.00 73.06 94 VAL A CA 1
ATOM 640 C C . VAL A 1 94 ? -14.796 -4.553 14.120 1.00 73.06 94 VAL A C 1
ATOM 642 O O . VAL A 1 94 ? -14.899 -5.176 15.197 1.00 73.06 94 VAL A O 1
#

Mean predicted aligned error: 5.19 Å

Radius of gyration: 18.12 Å; Cα contacts (8 Å, |Δi|>4): 97; chains: 1; bounding box: 42×17×51 Å

Organism: NCBI:txid210225

Secondary structure (DSSP, 8-state):
-HHHHHHHHHHHHHHHHHHH-GGGHHHHTHHHHHHHHHHHHHHHHHHHHHHH--TTTS---HHHHHHHHHHHHHHHHHHHHHHHHHHHHHHHH-

Sequence (94 aa):
MGAAYGTAKSGVGVASMGVMRPELVMKSIVPVVMAGVLGIYGLIIAVIISTGINPKAKSYYLFDGYAHLSSGLACGLAGLSAGMAIGIVGDAGV

Nearest PDB structures (foldseek):
  7uwb-assembly1_m  TM=9.645E-01  e=5.466E-09  Citrus x limon
  7uwb-assembly1_j  TM=9.700E-01  e=1.440E-08  Citrus x limon
  7uwb-assembly1_o  TM=9.751E-01  e=1.709E-08  Citrus x limon
  7uwb-assembly1_k  TM=9.744E-01  e=1.915E-08  Citrus x limon
  7uwa-assembly1_h  TM=9.628E-01  e=3.198E-08  Citrus x limon

Foldseek 3Di:
DLLVLLLVLLVVLLVVCCVVPVVCSVVLCVLNVVSVVLVVVLVVLVVVLVVVDDVVPDDDDVVNVVVSVVVNVVSVVVSNVVSNVSSVCSNVVD

pLDDT: mean 88.68, std 6.59, range [63.78, 94.69]

Solvent-accessible surface area (backbone atoms only — not comparable to full-atom values): 4851 Å² total; per-residue (Å²): 107,17,21,59,50,5,27,54,40,17,45,52,23,35,55,53,31,46,72,78,44,54,88,51,36,78,72,46,45,55,44,34,54,61,12,47,51,45,50,54,56,55,51,53,52,53,52,54,55,58,69,68,66,43,86,89,83,45,89,85,47,71,65,59,54,52,51,54,52,50,53,51,50,55,53,50,52,52,35,32,54,50,9,49,51,41,9,54,52,22,37,74,70,74